Protein AF-A0ABD6X429-F1 (afdb_monomer)

pLDDT: mean 92.15, std 6.59, range [56.16, 97.38]

Solvent-accessible surface area (backbone atoms only — not comparable to full-atom values): 4564 Å² total; per-residue (Å²): 132,61,69,61,59,54,54,14,50,52,48,16,51,50,39,37,50,51,51,27,50,58,71,37,59,94,52,100,62,62,76,91,47,24,60,58,50,44,30,50,55,40,15,47,45,34,27,72,73,68,66,39,59,64,76,58,14,44,55,49,16,51,54,61,61,43,47,60,16,54,50,41,22,54,51,44,38,55,50,48,51,63,74,75,72,110

Sequence (86 aa):
M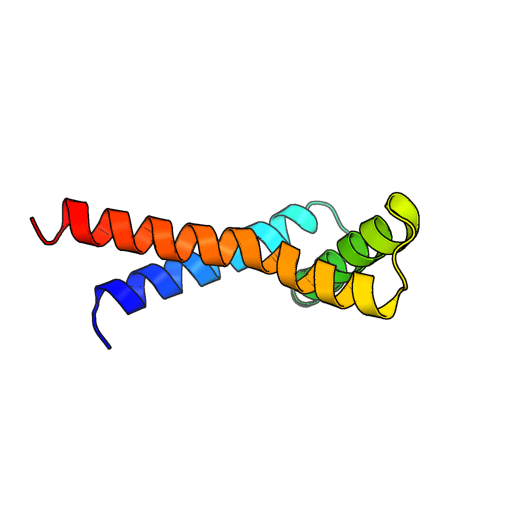KTKTIISLFIAVLAFAATTFGLCYNQNVPFYQCPIEAVNGMAFSFAWGLGIPTAISYALGVITLLIPSIFCFYLARTLYEKWFTN

Mean predicted aligned error: 4.16 Å

Organism: Photobacterium damselae (NCBI:txid38293)

Nearest PDB structures (foldseek):
  1a91-assembly1_A  TM=4.657E-01  e=9.489E+00  Escherichia coli
  6wkc-assembly2_B  TM=4.708E-01  e=8.997E+00  Streptomyces sp.

Radius of gyration: 15.76 Å; Cα contacts (8 Å, |Δi|>4): 81; chains: 1; bounding box: 37×28×44 Å

Structure (mmCIF, N/CA/C/O backbone):
data_AF-A0ABD6X429-F1
#
_entry.id   AF-A0ABD6X429-F1
#
loop_
_atom_site.group_PDB
_atom_site.id
_atom_site.type_symbol
_atom_site.label_atom_id
_atom_site.label_alt_id
_atom_site.label_comp_id
_atom_site.label_asym_id
_atom_site.label_entity_id
_atom_site.label_seq_id
_atom_site.pdbx_PDB_ins_code
_atom_site.Cartn_x
_atom_site.Cartn_y
_atom_site.Cartn_z
_atom_site.occupancy
_atom_site.B_iso_or_equiv
_atom_site.auth_seq_id
_atom_site.auth_comp_id
_atom_site.auth_asym_id
_atom_site.auth_atom_id
_atom_site.pdbx_PDB_model_num
ATOM 1 N N . MET A 1 1 ? -21.269 -8.562 9.565 1.00 60.03 1 MET A N 1
ATOM 2 C CA . MET A 1 1 ? -19.802 -8.569 9.803 1.00 60.03 1 MET A CA 1
ATOM 3 C C . MET A 1 1 ? -19.539 -8.204 11.259 1.00 60.03 1 MET A C 1
ATOM 5 O O . MET A 1 1 ? -20.309 -7.428 11.804 1.00 60.03 1 MET A O 1
ATOM 9 N N . LYS A 1 2 ? -18.506 -8.761 11.910 1.00 81.69 2 LYS A N 1
ATOM 10 C CA . LYS A 1 2 ? -18.162 -8.403 13.302 1.00 81.69 2 LYS A CA 1
ATOM 11 C C . LYS A 1 2 ? -17.653 -6.950 13.353 1.00 81.69 2 LYS A C 1
ATOM 13 O O . LYS A 1 2 ? -16.838 -6.584 12.509 1.00 81.69 2 LYS A O 1
ATOM 18 N N . THR A 1 3 ? -18.085 -6.152 14.335 1.00 86.69 3 THR A N 1
ATOM 19 C CA . THR A 1 3 ? -17.763 -4.712 14.482 1.00 86.69 3 THR A CA 1
ATOM 20 C C . THR A 1 3 ? -16.265 -4.416 14.385 1.00 86.69 3 THR A C 1
ATOM 22 O O . THR A 1 3 ? -15.860 -3.506 13.666 1.00 86.69 3 THR A O 1
ATOM 25 N N . LYS A 1 4 ? -15.429 -5.262 15.000 1.00 88.25 4 LYS A N 1
ATOM 26 C CA . LYS A 1 4 ? -13.963 -5.173 14.909 1.00 88.25 4 LYS A CA 1
ATOM 27 C C . LYS A 1 4 ? -13.436 -5.155 13.474 1.00 88.25 4 LYS A C 1
ATOM 29 O O . LYS A 1 4 ? -12.575 -4.357 13.141 1.00 88.25 4 LYS A O 1
ATOM 34 N N . THR A 1 5 ? -13.985 -6.002 12.604 1.00 91.38 5 THR A N 1
ATOM 35 C CA . THR A 1 5 ? -13.555 -6.103 11.205 1.00 91.38 5 THR A CA 1
ATOM 36 C C . THR A 1 5 ? -13.933 -4.853 10.419 1.00 91.38 5 THR A C 1
ATOM 38 O O . THR A 1 5 ? -13.161 -4.427 9.570 1.00 91.38 5 THR A O 1
ATOM 41 N N . ILE A 1 6 ? -15.090 -4.251 10.717 1.00 93.31 6 ILE A N 1
ATOM 42 C CA . ILE A 1 6 ? -15.548 -3.016 10.067 1.00 93.31 6 ILE A CA 1
ATOM 43 C C . ILE A 1 6 ? -14.609 -1.857 10.424 1.00 93.31 6 ILE A C 1
ATOM 45 O O . ILE A 1 6 ? -14.153 -1.145 9.534 1.00 93.31 6 ILE A O 1
ATOM 49 N N . ILE A 1 7 ? -14.262 -1.713 11.706 1.00 92.94 7 ILE A N 1
ATOM 50 C CA . ILE A 1 7 ? -13.357 -0.656 12.184 1.00 92.94 7 ILE A CA 1
ATOM 51 C C . ILE A 1 7 ? -11.956 -0.822 11.586 1.00 92.94 7 ILE A C 1
ATOM 53 O O . ILE A 1 7 ? -11.395 0.135 11.056 1.00 92.94 7 ILE A O 1
ATOM 57 N N . SER A 1 8 ? -11.402 -2.038 11.609 1.00 92.75 8 SER A N 1
ATOM 58 C CA . SER A 1 8 ? -10.093 -2.312 11.005 1.00 92.75 8 SER A CA 1
ATOM 59 C C . SER A 1 8 ? -10.077 -2.030 9.503 1.00 92.75 8 SER A C 1
ATOM 61 O O . SER A 1 8 ? -9.094 -1.498 8.995 1.00 92.75 8 SER A O 1
ATOM 63 N N . LEU A 1 9 ? -11.161 -2.355 8.791 1.00 95.00 9 LEU A N 1
ATOM 64 C CA . LEU A 1 9 ? -11.279 -2.092 7.358 1.00 95.00 9 LEU A CA 1
ATOM 65 C C . LEU A 1 9 ? -11.358 -0.589 7.066 1.00 95.00 9 LEU A C 1
ATOM 67 O O . LEU A 1 9 ? -10.684 -0.116 6.157 1.00 95.00 9 LEU A O 1
ATOM 71 N N . PHE A 1 10 ? -12.102 0.171 7.870 1.00 96.06 10 PHE A N 1
ATOM 72 C CA . PHE A 1 10 ? -12.147 1.629 7.759 1.00 96.06 10 PHE A CA 1
ATOM 73 C C . PHE A 1 10 ? -10.759 2.259 7.954 1.00 96.06 10 PHE A C 1
ATOM 75 O O . PHE A 1 10 ? -10.329 3.082 7.148 1.00 96.06 10 PHE A O 1
ATOM 82 N N . ILE A 1 11 ? -10.013 1.811 8.968 1.00 96.31 11 ILE A N 1
ATOM 83 C CA . ILE A 1 11 ? -8.645 2.283 9.224 1.00 96.31 11 ILE A CA 1
ATOM 84 C C . ILE A 1 11 ? -7.695 1.908 8.078 1.00 96.31 11 ILE A C 1
ATOM 86 O O . ILE A 1 11 ? -6.855 2.719 7.696 1.00 96.31 11 ILE A O 1
ATOM 90 N N . ALA A 1 12 ? -7.841 0.721 7.486 1.00 96.12 12 ALA A N 1
ATOM 91 C CA . ALA A 1 12 ? -7.041 0.307 6.334 1.00 96.12 12 ALA A CA 1
ATOM 92 C C . ALA A 1 12 ? -7.279 1.200 5.105 1.00 96.12 12 ALA A C 1
ATOM 94 O O . ALA A 1 12 ? -6.325 1.583 4.433 1.00 96.12 12 ALA A O 1
ATOM 95 N N . VAL A 1 13 ? -8.536 1.577 4.839 1.00 95.81 13 VAL A N 1
ATOM 96 C CA . VAL A 1 13 ? -8.886 2.499 3.745 1.00 95.81 13 VAL A CA 1
ATOM 97 C C . VAL A 1 13 ? -8.297 3.888 3.989 1.00 95.81 13 VAL A C 1
ATOM 99 O O . VAL A 1 13 ? -7.738 4.486 3.070 1.00 95.81 13 VAL A O 1
ATOM 102 N N . LEU A 1 14 ? -8.358 4.389 5.227 1.00 96.56 14 LEU A N 1
ATOM 103 C CA . LEU A 1 14 ? -7.728 5.660 5.588 1.00 96.56 14 LEU A CA 1
ATOM 104 C C . LEU A 1 14 ? -6.204 5.611 5.443 1.00 96.56 14 LEU A C 1
ATOM 106 O O . LEU A 1 14 ? -5.616 6.565 4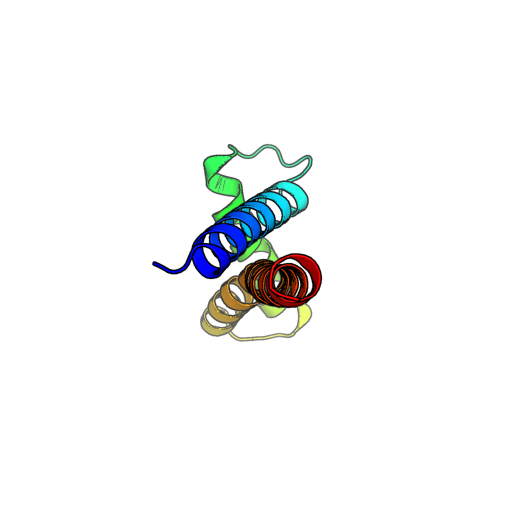.943 1.00 96.56 14 LEU A O 1
ATOM 110 N N . ALA A 1 15 ? -5.567 4.505 5.831 1.00 96.38 15 ALA A N 1
ATOM 111 C CA . ALA A 1 15 ? -4.131 4.314 5.657 1.00 96.38 15 ALA A CA 1
ATOM 112 C C . ALA A 1 15 ? -3.736 4.274 4.172 1.00 96.38 15 ALA A C 1
ATOM 114 O O . ALA A 1 15 ? -2.747 4.900 3.787 1.00 96.38 15 ALA A O 1
ATOM 115 N N . PHE A 1 16 ? -4.527 3.607 3.324 1.00 95.00 16 PHE A N 1
ATOM 116 C CA . PHE A 1 16 ? -4.319 3.607 1.875 1.00 95.00 16 PHE A CA 1
ATOM 117 C C . PHE A 1 16 ? -4.396 5.026 1.302 1.00 95.00 16 PHE A C 1
ATOM 119 O O . PHE A 1 16 ? -3.469 5.485 0.633 1.00 95.00 16 PHE A O 1
ATOM 126 N N . ALA A 1 17 ? -5.473 5.746 1.627 1.00 93.81 17 ALA A N 1
ATOM 127 C CA . ALA A 1 17 ? -5.668 7.134 1.228 1.00 93.81 17 ALA A CA 1
ATOM 128 C C . ALA A 1 17 ? -4.487 8.006 1.682 1.00 93.81 17 ALA A C 1
ATOM 130 O O . ALA A 1 17 ? -3.821 8.619 0.854 1.00 93.81 17 ALA A O 1
ATOM 131 N N . ALA A 1 18 ? -4.153 7.989 2.973 1.00 94.25 18 ALA A N 1
ATOM 132 C CA . ALA A 1 18 ? -3.043 8.761 3.525 1.00 94.25 18 ALA A CA 1
ATOM 133 C C . ALA A 1 18 ? -1.709 8.461 2.824 1.00 94.25 18 ALA A C 1
ATOM 135 O O . ALA A 1 18 ? -0.969 9.387 2.502 1.00 94.25 18 ALA A O 1
ATOM 136 N N . THR A 1 19 ? -1.422 7.189 2.530 1.00 93.62 19 THR A N 1
ATOM 137 C CA . THR A 1 19 ? -0.190 6.795 1.831 1.00 93.62 19 THR A CA 1
ATOM 138 C C . THR A 1 19 ? -0.167 7.330 0.400 1.00 93.62 19 THR A C 1
ATOM 140 O O . THR A 1 19 ? 0.809 7.954 -0.008 1.00 93.62 19 THR A O 1
ATOM 143 N N . THR A 1 20 ? -1.248 7.137 -0.362 1.00 92.94 20 THR A N 1
ATOM 144 C CA . THR A 1 20 ? -1.328 7.614 -1.753 1.00 92.94 20 THR A CA 1
ATOM 145 C C . THR A 1 20 ? -1.245 9.137 -1.852 1.00 92.94 20 THR A C 1
ATOM 147 O O . THR A 1 20 ? -0.495 9.648 -2.679 1.00 92.94 20 THR A O 1
ATOM 150 N N . PHE A 1 21 ? -1.931 9.877 -0.976 1.00 90.06 21 PHE A N 1
ATOM 151 C CA . PHE A 1 21 ? -1.870 11.342 -0.967 1.00 90.06 21 PHE A CA 1
ATOM 152 C C . PHE A 1 21 ? -0.556 11.883 -0.419 1.00 90.06 21 PHE A C 1
ATOM 154 O O . PHE A 1 21 ? -0.083 12.902 -0.910 1.00 90.06 21 PHE A O 1
ATOM 161 N N . GLY A 1 22 ? 0.064 11.192 0.538 1.00 91.50 22 GLY A N 1
ATOM 162 C CA . GLY A 1 22 ? 1.397 11.534 1.027 1.00 91.50 22 GLY A CA 1
ATOM 163 C C . GLY A 1 22 ? 2.459 11.420 -0.067 1.00 91.50 22 GLY A C 1
ATOM 164 O O . GLY A 1 22 ? 3.266 12.329 -0.230 1.00 91.50 22 GLY A O 1
ATOM 165 N N . LEU A 1 23 ? 2.420 10.352 -0.870 1.00 89.88 23 LEU A N 1
ATOM 166 C CA . LEU A 1 23 ? 3.325 10.177 -2.017 1.00 89.88 23 LEU A CA 1
ATOM 167 C C . LEU A 1 23 ? 3.059 11.184 -3.145 1.00 89.88 23 LEU A C 1
ATOM 169 O O . LEU A 1 23 ? 3.967 11.555 -3.880 1.00 89.88 23 LEU A O 1
ATOM 173 N N . CYS A 1 24 ? 1.817 11.643 -3.258 1.00 89.94 24 CYS A N 1
ATOM 174 C CA . CYS A 1 24 ? 1.374 12.641 -4.226 1.00 89.94 24 CYS A CA 1
ATOM 175 C C . CYS A 1 24 ? 1.532 14.085 -3.710 1.00 89.94 24 CYS A C 1
ATOM 177 O O . CYS A 1 24 ? 1.142 15.039 -4.385 1.00 89.94 24 CYS A O 1
ATOM 179 N N . TYR A 1 25 ? 2.064 14.273 -2.498 1.00 88.25 25 TYR A N 1
ATOM 180 C CA . TYR A 1 25 ? 2.154 15.587 -1.878 1.00 88.25 25 TYR A CA 1
ATOM 181 C C . TYR A 1 25 ? 3.029 16.511 -2.730 1.00 88.25 25 TYR A C 1
ATOM 183 O O . TYR A 1 25 ? 4.149 16.161 -3.101 1.00 88.25 25 TYR A O 1
ATOM 191 N N . ASN A 1 26 ? 2.505 17.701 -3.035 1.00 86.12 26 ASN A N 1
ATOM 192 C CA . ASN A 1 26 ? 3.153 18.704 -3.883 1.00 86.12 26 ASN A CA 1
ATOM 193 C C . ASN A 1 26 ? 3.334 18.300 -5.366 1.00 86.12 26 ASN A C 1
ATOM 195 O O . ASN A 1 26 ? 4.090 18.945 -6.090 1.00 86.12 26 ASN A O 1
ATOM 199 N N . GLN A 1 27 ? 2.642 17.255 -5.834 1.00 85.00 27 GLN A N 1
ATOM 200 C CA . GLN A 1 27 ? 2.556 16.920 -7.258 1.00 85.00 27 GLN A CA 1
ATOM 201 C C . GLN A 1 27 ? 1.424 17.716 -7.924 1.00 85.00 27 GLN A C 1
ATOM 203 O O . GLN A 1 27 ? 0.346 17.874 -7.353 1.00 85.00 27 GLN A O 1
ATOM 208 N N . ASN A 1 28 ? 1.637 18.192 -9.156 1.00 87.25 28 ASN A N 1
ATOM 209 C CA . ASN A 1 28 ? 0.604 18.883 -9.939 1.00 87.25 28 ASN A CA 1
ATOM 210 C C . ASN A 1 28 ? -0.267 17.882 -10.717 1.00 87.25 28 ASN A C 1
ATOM 212 O O . ASN A 1 28 ? -0.388 17.957 -11.940 1.00 87.25 28 ASN A O 1
ATOM 216 N N . VAL A 1 29 ? -0.818 16.897 -10.007 1.00 87.38 29 VAL A N 1
ATOM 217 C CA . VAL A 1 29 ? -1.689 15.867 -10.582 1.00 87.38 29 VAL A CA 1
ATOM 218 C C . VAL A 1 29 ? -3.053 15.878 -9.888 1.00 87.38 29 VAL A C 1
ATOM 220 O O . VAL A 1 29 ? -3.136 16.111 -8.679 1.00 87.38 29 VAL A O 1
ATOM 223 N N . PRO A 1 30 ? -4.149 15.625 -10.623 1.00 90.31 30 PRO A N 1
ATOM 224 C CA . PRO A 1 30 ? -5.464 15.454 -10.027 1.00 90.31 30 PRO A CA 1
ATOM 225 C C . PRO A 1 30 ? -5.480 14.365 -8.950 1.00 90.31 30 PRO A C 1
ATOM 227 O O . PRO A 1 30 ? -4.939 13.276 -9.129 1.00 90.31 30 PRO A O 1
ATOM 230 N N .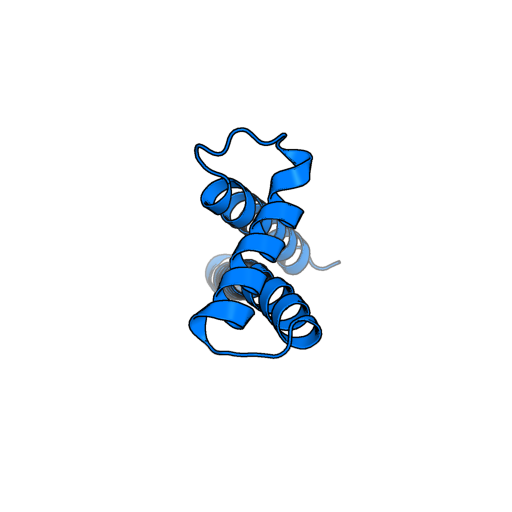 PHE A 1 31 ? -6.200 14.623 -7.858 1.00 85.94 31 P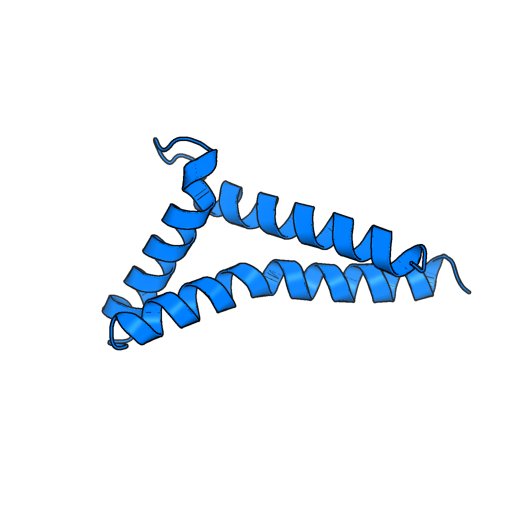HE A N 1
ATOM 231 C CA . PHE A 1 31 ? -6.277 13.744 -6.685 1.00 85.94 31 PHE A CA 1
ATOM 232 C C . PHE A 1 31 ? -6.647 12.287 -7.013 1.00 85.94 31 PHE A C 1
ATOM 234 O O . PHE A 1 31 ? -6.080 11.352 -6.454 1.00 85.94 31 PHE A O 1
ATOM 241 N N . TYR A 1 32 ? -7.565 12.068 -7.957 1.00 88.00 32 TYR A N 1
ATOM 242 C CA . TYR A 1 32 ? -7.991 10.721 -8.352 1.00 88.00 32 TYR A CA 1
ATOM 243 C C . TYR A 1 32 ? -6.909 9.930 -9.109 1.00 88.00 32 TYR A C 1
ATOM 245 O O . TYR A 1 32 ? -7.030 8.714 -9.238 1.00 88.00 32 TYR A O 1
ATOM 253 N N . GLN A 1 33 ? -5.855 10.593 -9.599 1.00 92.69 33 GLN A N 1
ATOM 254 C CA . GLN A 1 33 ? -4.718 9.958 -10.272 1.00 92.69 33 GLN A CA 1
ATOM 255 C C . GLN A 1 33 ? -3.575 9.617 -9.310 1.00 92.69 33 GLN A C 1
ATOM 257 O O . GLN A 1 33 ? -2.728 8.799 -9.661 1.00 92.69 33 GLN A O 1
ATOM 262 N N . CYS A 1 34 ? -3.574 10.155 -8.085 1.00 92.81 34 CYS A N 1
ATOM 263 C CA . CYS A 1 34 ? -2.517 9.913 -7.100 1.00 92.81 34 CYS A CA 1
ATOM 264 C C . CYS A 1 34 ? -2.214 8.420 -6.841 1.00 92.81 34 CYS A C 1
ATOM 266 O O . CYS A 1 34 ? -1.037 8.081 -6.734 1.00 92.81 34 CYS A O 1
ATOM 268 N N . PRO A 1 35 ? -3.197 7.491 -6.780 1.00 93.00 35 PRO A N 1
ATOM 269 C CA . PRO A 1 35 ? -2.888 6.068 -6.616 1.00 93.00 35 PRO A CA 1
ATOM 270 C C . PRO A 1 35 ? -2.116 5.478 -7.800 1.00 93.00 35 PRO A C 1
ATOM 272 O O . PRO A 1 35 ? -1.197 4.687 -7.603 1.00 93.00 35 PRO A O 1
ATOM 275 N N . ILE A 1 36 ? -2.475 5.873 -9.024 1.00 93.44 36 ILE A N 1
ATOM 276 C CA . ILE A 1 36 ? -1.799 5.421 -10.246 1.00 93.44 36 ILE A CA 1
ATOM 277 C C . ILE A 1 36 ? -0.379 5.990 -10.278 1.00 93.44 36 ILE A C 1
ATOM 279 O O . ILE A 1 36 ? 0.572 5.251 -10.520 1.00 93.44 36 ILE A O 1
ATOM 283 N N . GLU A 1 37 ? -0.229 7.273 -9.955 1.00 93.75 37 GLU A N 1
ATOM 284 C CA . GLU A 1 37 ? 1.069 7.943 -9.935 1.00 93.75 37 GLU A CA 1
ATOM 285 C C . GLU A 1 37 ? 2.012 7.345 -8.886 1.00 93.75 37 GLU A C 1
ATOM 287 O O . GLU A 1 37 ? 3.183 7.093 -9.166 1.00 93.75 37 GLU A O 1
ATOM 292 N N . ALA A 1 38 ? 1.490 7.006 -7.703 1.00 94.25 38 ALA A N 1
ATOM 293 C CA . ALA A 1 38 ? 2.250 6.303 -6.676 1.00 94.25 38 ALA A CA 1
ATOM 294 C C . ALA A 1 38 ? 2.773 4.947 -7.185 1.00 94.25 38 ALA A C 1
ATOM 296 O O . ALA A 1 38 ? 3.955 4.637 -7.014 1.00 94.25 38 ALA A O 1
ATOM 297 N N . VAL A 1 39 ? 1.920 4.146 -7.841 1.00 95.69 39 VAL A N 1
ATOM 298 C CA . VAL A 1 39 ? 2.329 2.858 -8.430 1.00 95.69 39 VAL A CA 1
ATOM 299 C C . VAL A 1 39 ? 3.385 3.058 -9.513 1.00 95.69 39 VAL A C 1
ATOM 301 O O . VAL A 1 39 ? 4.375 2.328 -9.513 1.00 95.69 39 VAL A O 1
ATOM 304 N N . ASN A 1 40 ? 3.226 4.054 -10.387 1.00 94.19 40 ASN A N 1
ATOM 305 C CA . ASN A 1 40 ? 4.203 4.372 -11.430 1.00 94.19 40 ASN A CA 1
ATOM 306 C C . ASN A 1 40 ? 5.563 4.762 -10.837 1.00 94.19 40 ASN A C 1
ATOM 308 O O . ASN A 1 40 ? 6.586 4.230 -11.262 1.00 94.19 40 ASN A O 1
ATOM 312 N N . GLY A 1 41 ? 5.588 5.628 -9.820 1.00 93.19 41 GLY A N 1
ATOM 313 C CA . GLY A 1 41 ? 6.819 6.037 -9.140 1.00 93.19 41 GLY A CA 1
ATOM 314 C C . GLY A 1 41 ? 7.538 4.871 -8.453 1.00 93.19 41 GLY A C 1
ATOM 315 O O . GLY A 1 41 ? 8.761 4.737 -8.554 1.00 93.19 41 GLY A O 1
ATOM 316 N N . MET A 1 42 ? 6.793 3.965 -7.813 1.00 94.44 42 MET A N 1
ATOM 317 C CA . MET A 1 42 ? 7.368 2.744 -7.234 1.00 94.44 42 MET A CA 1
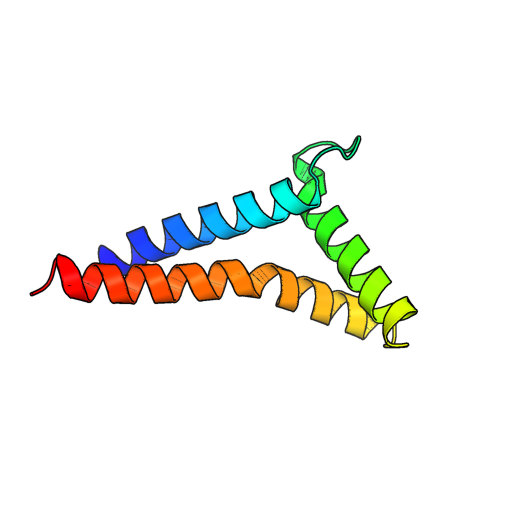ATOM 318 C C . MET A 1 42 ? 7.867 1.771 -8.303 1.00 94.44 42 MET A C 1
ATOM 320 O O . MET A 1 42 ? 8.983 1.268 -8.196 1.00 94.44 42 MET A O 1
ATOM 324 N N . ALA A 1 43 ? 7.083 1.530 -9.355 1.00 96.50 43 ALA A N 1
ATOM 325 C CA . ALA A 1 43 ? 7.474 0.658 -10.459 1.00 96.50 43 ALA A CA 1
ATOM 326 C C . ALA A 1 43 ? 8.722 1.190 -11.176 1.00 96.50 43 ALA A C 1
ATOM 328 O O . ALA A 1 43 ? 9.628 0.418 -11.485 1.00 96.50 43 ALA A O 1
ATOM 329 N N . PHE A 1 44 ? 8.812 2.507 -11.375 1.00 94.94 44 PHE A N 1
ATOM 330 C CA . PHE A 1 44 ? 10.015 3.174 -11.863 1.00 94.94 44 PHE A CA 1
ATOM 331 C C . PHE A 1 44 ? 11.201 2.911 -10.933 1.00 94.94 44 PHE A C 1
ATOM 333 O O . PHE A 1 44 ? 12.250 2.472 -11.395 1.00 94.94 44 PHE A O 1
ATOM 340 N N . SER A 1 45 ? 11.017 3.092 -9.623 1.00 94.81 45 SER A N 1
ATOM 341 C CA . SER A 1 45 ? 12.069 2.872 -8.624 1.00 94.81 45 SER A CA 1
ATOM 342 C C . SER A 1 45 ? 12.565 1.422 -8.606 1.00 94.81 45 SER A C 1
ATOM 344 O O . SER A 1 45 ? 13.761 1.187 -8.476 1.00 94.81 45 SER A O 1
ATOM 346 N N . PHE A 1 46 ? 11.687 0.436 -8.793 1.00 96.38 46 PHE A N 1
ATOM 347 C CA . PHE A 1 46 ? 12.081 -0.973 -8.887 1.00 96.38 46 PHE A CA 1
ATOM 348 C C . PHE A 1 46 ? 12.740 -1.323 -10.223 1.00 96.38 46 PHE A C 1
ATOM 350 O O . PHE A 1 46 ? 13.750 -2.027 -10.246 1.00 96.38 46 PHE A O 1
ATOM 357 N N . ALA A 1 47 ? 12.209 -0.814 -11.334 1.00 96.56 47 ALA A N 1
ATOM 358 C CA . ALA A 1 47 ? 12.763 -1.081 -12.656 1.00 96.56 47 ALA A CA 1
ATOM 359 C C . ALA A 1 47 ? 14.146 -0.443 -12.834 1.00 96.56 47 ALA A C 1
ATOM 361 O O . ALA A 1 47 ? 15.074 -1.109 -13.283 1.00 96.56 47 ALA A O 1
ATOM 362 N N . TRP A 1 48 ? 14.303 0.822 -12.442 1.00 94.00 48 TRP A N 1
ATOM 363 C CA . TRP A 1 48 ? 15.557 1.561 -12.589 1.00 94.00 48 TRP A CA 1
ATOM 364 C C . TRP A 1 48 ? 16.504 1.390 -11.405 1.00 94.00 48 TRP A C 1
ATOM 366 O O . TRP A 1 48 ? 17.708 1.279 -11.605 1.00 94.00 48 TRP A O 1
ATOM 376 N N . GLY A 1 49 ? 15.986 1.356 -10.178 1.00 92.81 49 GLY A N 1
ATOM 377 C CA . GLY A 1 49 ? 16.815 1.246 -8.977 1.00 92.81 49 GLY A CA 1
ATOM 378 C C . GLY A 1 49 ? 17.328 -0.168 -8.715 1.00 92.81 49 GLY A C 1
ATOM 379 O O . GLY A 1 49 ? 18.437 -0.319 -8.212 1.00 92.81 49 GLY A O 1
ATOM 380 N N . LEU A 1 50 ? 16.551 -1.203 -9.065 1.00 93.81 50 LEU A N 1
ATOM 381 C CA . LEU A 1 50 ? 16.903 -2.610 -8.820 1.00 93.81 50 LEU A CA 1
ATOM 382 C C . LEU A 1 50 ? 17.080 -3.438 -10.105 1.00 93.81 50 LEU A C 1
ATOM 384 O O . LEU A 1 50 ? 17.411 -4.618 -10.020 1.00 93.81 50 LEU A O 1
ATOM 388 N N . GLY A 1 51 ? 16.849 -2.856 -11.287 1.00 94.06 51 GLY A N 1
ATOM 389 C CA . GLY A 1 51 ? 16.970 -3.562 -12.569 1.00 94.06 51 GLY A CA 1
ATOM 390 C C . GLY A 1 51 ? 15.893 -4.629 -12.801 1.00 94.06 51 GLY A C 1
ATOM 391 O O . GLY A 1 51 ? 16.089 -5.542 -13.603 1.00 94.06 51 GLY A O 1
ATOM 392 N N . ILE A 1 52 ? 14.769 -4.561 -12.081 1.00 96.31 52 ILE A N 1
ATOM 393 C CA . ILE A 1 52 ? 13.705 -5.568 -12.156 1.00 96.31 52 ILE A CA 1
ATOM 394 C C . ILE A 1 52 ? 12.920 -5.401 -13.472 1.00 96.31 52 ILE A C 1
ATOM 396 O O . ILE A 1 52 ? 12.605 -4.270 -13.858 1.00 96.31 52 ILE A O 1
ATOM 400 N N . PRO A 1 53 ? 12.542 -6.499 -14.163 1.00 96.88 53 PRO A N 1
ATOM 401 C CA . PRO A 1 53 ? 11.724 -6.425 -15.370 1.00 96.88 53 PRO A CA 1
ATOM 402 C C . PRO A 1 53 ? 10.441 -5.620 -15.158 1.00 96.88 53 PRO A C 1
ATOM 404 O O . PRO A 1 53 ? 9.733 -5.813 -14.170 1.00 96.88 53 PRO A O 1
ATOM 407 N N . THR A 1 54 ? 10.097 -4.766 -16.123 1.00 93.62 54 THR A N 1
ATOM 408 C CA . THR A 1 54 ? 9.015 -3.773 -16.012 1.00 93.62 54 THR A CA 1
ATOM 409 C C . THR A 1 54 ? 7.697 -4.358 -15.500 1.00 93.62 54 THR A C 1
ATOM 411 O O . THR A 1 54 ? 7.095 -3.798 -14.589 1.00 93.62 54 THR A O 1
ATOM 414 N N . ALA A 1 55 ? 7.266 -5.509 -16.027 1.00 94.12 55 ALA A N 1
ATOM 415 C CA . ALA A 1 55 ? 6.021 -6.155 -15.603 1.00 94.12 55 ALA A CA 1
ATOM 416 C C 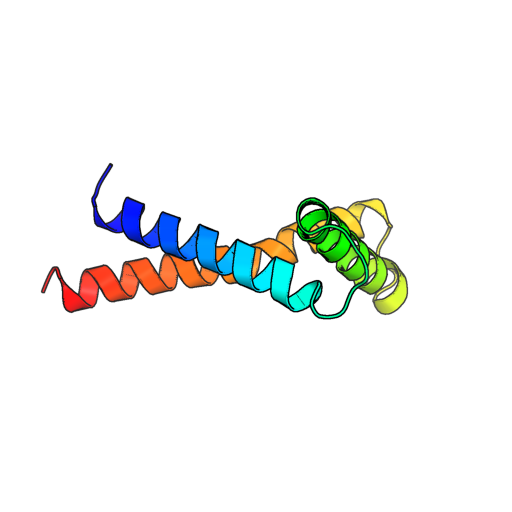. ALA A 1 55 ? 6.029 -6.554 -14.114 1.00 94.12 55 ALA A C 1
ATOM 418 O O . ALA A 1 55 ? 5.032 -6.380 -13.415 1.00 94.12 55 ALA A O 1
ATOM 419 N N . ILE A 1 56 ? 7.167 -7.046 -13.615 1.00 96.75 56 ILE A N 1
ATOM 420 C CA . ILE A 1 56 ? 7.335 -7.445 -12.212 1.00 96.75 56 ILE A CA 1
ATOM 421 C C . ILE A 1 56 ? 7.395 -6.200 -11.321 1.00 96.75 56 ILE A C 1
ATOM 423 O O . ILE A 1 56 ? 6.800 -6.185 -10.247 1.00 96.75 56 ILE A O 1
ATOM 427 N N . SER A 1 57 ? 8.035 -5.128 -11.786 1.00 97.38 57 SER A N 1
ATOM 428 C CA . SER A 1 57 ? 8.124 -3.858 -11.060 1.00 9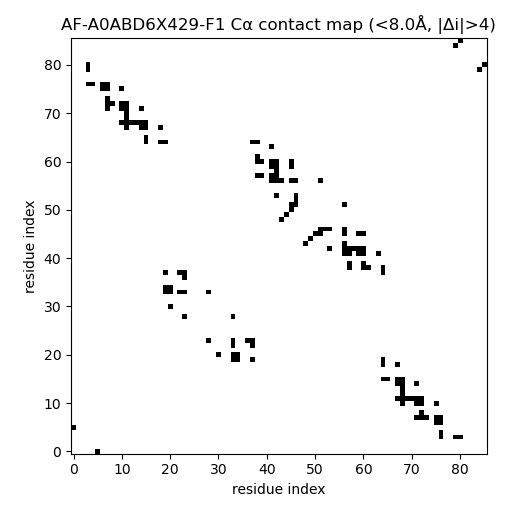7.38 57 SER A CA 1
ATOM 429 C C . SER A 1 57 ? 6.756 -3.231 -10.784 1.00 97.38 57 SER A C 1
ATOM 431 O O . SER A 1 57 ? 6.536 -2.726 -9.686 1.00 97.38 57 SER A O 1
ATOM 433 N N . TYR A 1 58 ? 5.808 -3.318 -11.723 1.00 96.69 58 TYR A N 1
ATOM 434 C CA . TYR A 1 58 ? 4.427 -2.879 -11.483 1.00 96.69 58 TYR A CA 1
ATOM 435 C C . TYR A 1 58 ? 3.717 -3.728 -10.427 1.00 96.69 58 TYR A C 1
ATOM 437 O O . TYR A 1 58 ? 3.067 -3.179 -9.536 1.00 96.69 58 TYR A O 1
ATOM 445 N N . ALA A 1 59 ? 3.873 -5.054 -10.482 1.00 96.44 59 ALA A N 1
ATOM 446 C CA . ALA A 1 59 ? 3.301 -5.943 -9.473 1.00 96.44 59 ALA A CA 1
ATOM 447 C C . ALA A 1 59 ? 3.864 -5.637 -8.075 1.00 96.44 59 ALA A C 1
ATOM 449 O O . ALA A 1 59 ? 3.106 -5.518 -7.112 1.00 96.44 59 ALA A O 1
ATOM 450 N N . LEU A 1 60 ? 5.181 -5.436 -7.975 1.00 96.25 60 LEU A N 1
ATOM 451 C CA . LEU A 1 60 ? 5.836 -5.038 -6.732 1.00 96.25 60 LEU A CA 1
ATOM 452 C C . LEU A 1 60 ? 5.368 -3.661 -6.259 1.00 96.25 60 LEU A C 1
ATOM 454 O O . LEU A 1 60 ? 5.067 -3.517 -5.082 1.00 96.25 60 LEU A O 1
ATOM 458 N N . GLY A 1 61 ? 5.217 -2.682 -7.155 1.00 95.94 61 GLY A N 1
ATOM 459 C CA . GLY A 1 61 ? 4.693 -1.355 -6.819 1.00 95.94 61 GLY A CA 1
ATOM 460 C C . GLY A 1 61 ? 3.310 -1.413 -6.169 1.00 95.94 61 GLY A C 1
ATOM 461 O O . GLY A 1 61 ? 3.088 -0.793 -5.129 1.00 95.94 61 GLY A O 1
ATOM 462 N N . VAL A 1 62 ? 2.397 -2.218 -6.720 1.00 95.62 62 VAL A N 1
ATOM 463 C CA . VAL A 1 62 ? 1.065 -2.435 -6.128 1.00 95.62 62 VAL A CA 1
ATOM 464 C C . VAL A 1 62 ? 1.170 -3.096 -4.755 1.00 95.62 62 VAL A C 1
ATOM 466 O O . VAL A 1 62 ? 0.538 -2.637 -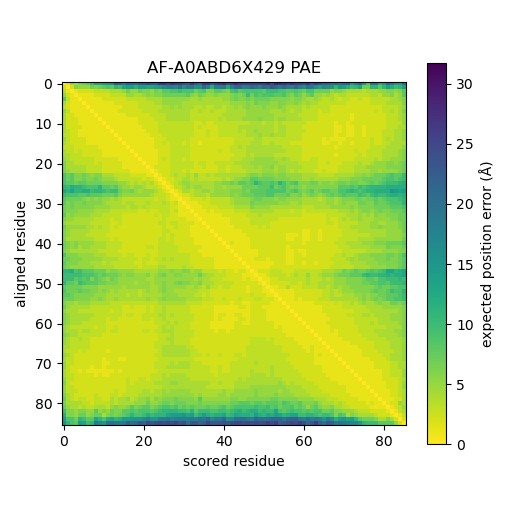3.805 1.00 95.62 62 VAL A O 1
ATOM 469 N N . ILE A 1 63 ? 1.978 -4.153 -4.624 1.00 95.69 63 ILE A N 1
ATOM 470 C CA . ILE A 1 63 ? 2.162 -4.854 -3.346 1.00 95.69 63 ILE A CA 1
ATOM 471 C C . ILE A 1 63 ? 2.709 -3.893 -2.290 1.00 95.69 63 ILE A C 1
ATOM 473 O O . ILE A 1 63 ? 2.149 -3.806 -1.199 1.00 95.69 63 ILE A O 1
ATOM 477 N N . THR A 1 64 ? 3.757 -3.136 -2.618 1.00 95.19 64 THR A N 1
ATOM 478 C CA . THR A 1 64 ? 4.384 -2.172 -1.713 1.00 95.19 64 THR A CA 1
ATOM 479 C C . THR A 1 64 ? 3.400 -1.094 -1.266 1.00 95.19 64 THR A C 1
ATOM 481 O O . THR A 1 64 ? 3.358 -0.785 -0.075 1.00 95.19 64 THR A O 1
ATOM 484 N N . LEU A 1 65 ? 2.539 -0.597 -2.162 1.00 95.31 65 LEU A N 1
ATOM 485 C CA . LEU A 1 65 ? 1.496 0.374 -1.811 1.00 95.31 65 LEU A CA 1
ATOM 486 C C . LEU A 1 65 ? 0.497 -0.155 -0.775 1.00 95.31 65 LEU A C 1
ATOM 488 O O . LEU A 1 65 ? -0.047 0.606 0.025 1.00 95.31 65 LEU A O 1
ATOM 492 N N . LEU A 1 66 ? 0.220 -1.459 -0.802 1.00 95.75 66 LEU A N 1
ATOM 493 C CA . LEU A 1 66 ? -0.761 -2.091 0.076 1.00 95.75 66 LEU A CA 1
ATOM 494 C C . LEU A 1 66 ? -0.199 -2.410 1.466 1.00 95.75 66 LEU A C 1
ATOM 496 O O . LEU A 1 66 ? -0.984 -2.538 2.409 1.00 95.75 66 LEU A O 1
ATOM 500 N N . ILE A 1 67 ? 1.127 -2.494 1.627 1.00 96.12 67 ILE A N 1
ATOM 501 C CA . ILE A 1 67 ? 1.774 -2.858 2.900 1.00 96.12 67 ILE A CA 1
ATOM 502 C C . ILE A 1 67 ? 1.296 -1.980 4.071 1.00 96.12 67 ILE A C 1
ATOM 504 O O . ILE A 1 67 ? 0.861 -2.556 5.073 1.00 96.12 67 ILE A O 1
ATOM 508 N N . PRO A 1 68 ? 1.286 -0.632 3.986 1.00 95.56 68 PRO A N 1
ATOM 509 C CA . PRO A 1 68 ? 0.820 0.210 5.090 1.00 95.56 68 PRO A CA 1
ATOM 510 C C . PRO A 1 68 ? -0.642 -0.055 5.457 1.00 95.56 68 PRO A C 1
ATOM 512 O O . PRO A 1 68 ? -0.998 -0.093 6.631 1.00 95.56 68 PRO A O 1
ATOM 515 N N . SER A 1 69 ? -1.486 -0.314 4.456 1.00 96.19 69 SER A N 1
ATOM 516 C CA . SER A 1 69 ? -2.917 -0.572 4.652 1.00 96.19 69 SER A CA 1
ATOM 517 C C . SER A 1 69 ? -3.153 -1.898 5.373 1.00 96.19 69 SER A C 1
ATOM 519 O O . SER A 1 69 ? -3.943 -1.971 6.315 1.00 96.19 69 SER A O 1
ATOM 521 N N . ILE A 1 70 ? -2.422 -2.941 4.971 1.00 96.25 70 ILE A N 1
ATOM 522 C CA . ILE A 1 70 ? -2.459 -4.263 5.606 1.00 96.25 70 ILE A CA 1
ATOM 523 C C . ILE A 1 70 ? -1.925 -4.172 7.040 1.00 96.25 70 ILE A C 1
ATOM 525 O O . ILE A 1 70 ? -2.538 -4.703 7.966 1.00 96.25 70 ILE A O 1
ATOM 529 N N . PHE A 1 71 ? -0.814 -3.463 7.242 1.00 96.94 71 PHE A N 1
ATOM 530 C CA . PHE A 1 71 ? -0.236 -3.250 8.564 1.00 96.94 71 PHE A CA 1
ATOM 531 C C . PHE A 1 71 ? -1.222 -2.540 9.502 1.00 96.94 71 PHE A C 1
ATOM 533 O O . PHE A 1 71 ? -1.516 -3.043 10.588 1.00 96.94 71 PHE A O 1
ATOM 540 N N . CYS A 1 72 ? -1.807 -1.424 9.061 1.00 96.50 72 CYS A N 1
ATOM 541 C CA . CYS A 1 72 ? -2.796 -0.676 9.832 1.00 96.50 72 CYS A CA 1
ATOM 542 C C . CYS A 1 72 ? -4.065 -1.492 10.117 1.00 96.50 72 CYS A C 1
ATOM 544 O O . CYS A 1 72 ? -4.615 -1.374 11.212 1.00 96.50 72 CYS A O 1
ATOM 546 N N . PHE A 1 73 ? -4.507 -2.356 9.196 1.00 96.50 73 PHE A N 1
ATOM 547 C CA . PHE A 1 73 ? -5.636 -3.263 9.427 1.00 96.50 73 PHE A CA 1
ATOM 548 C C . PHE A 1 73 ? -5.390 -4.190 10.625 1.00 96.50 73 PHE A C 1
ATOM 550 O O . PHE A 1 73 ? -6.211 -4.260 11.546 1.00 96.50 73 PHE A O 1
ATOM 557 N N . TYR A 1 74 ? -4.258 -4.905 10.625 1.00 96.06 74 TYR A N 1
ATOM 558 C CA . TYR A 1 74 ? -3.923 -5.839 11.701 1.00 96.06 74 TYR A CA 1
ATOM 559 C C . TYR A 1 74 ? -3.646 -5.112 13.012 1.00 96.06 74 TYR A C 1
ATOM 561 O O . TYR A 1 74 ? -4.123 -5.551 14.056 1.00 96.06 74 TYR A O 1
ATOM 569 N N . LEU A 1 75 ? -2.955 -3.972 12.961 1.00 95.44 75 LEU A N 1
ATOM 570 C CA . LEU A 1 75 ? -2.709 -3.138 14.132 1.00 95.44 75 LEU A CA 1
ATOM 571 C C . LEU A 1 75 ? -4.026 -2.689 14.776 1.00 95.44 75 LEU A C 1
ATOM 573 O O . LEU A 1 75 ? -4.238 -2.904 15.968 1.00 95.44 75 LEU A O 1
ATOM 577 N N . ALA A 1 76 ? -4.940 -2.129 13.981 1.00 93.31 76 ALA A N 1
ATOM 578 C CA . ALA A 1 76 ? -6.251 -1.693 14.446 1.00 93.31 76 ALA A CA 1
ATOM 579 C C . ALA A 1 76 ? -7.053 -2.838 15.062 1.00 93.31 76 ALA A C 1
ATOM 581 O O . ALA A 1 76 ? -7.716 -2.659 16.080 1.00 93.31 76 ALA A O 1
ATOM 582 N N . ARG A 1 77 ? -6.983 -4.028 14.457 1.00 92.12 77 ARG A N 1
ATOM 583 C CA . ARG A 1 77 ? -7.669 -5.214 14.966 1.00 92.12 77 ARG A CA 1
ATOM 584 C C . ARG A 1 77 ? -7.127 -5.642 16.329 1.00 92.12 77 ARG A C 1
ATOM 586 O O . ARG A 1 77 ? -7.917 -5.852 17.245 1.00 92.12 77 ARG A O 1
ATOM 593 N N . THR A 1 78 ? -5.807 -5.740 16.462 1.00 92.50 78 THR A N 1
ATOM 594 C CA . THR A 1 78 ? -5.140 -6.126 17.714 1.00 92.50 78 THR A CA 1
ATOM 595 C C . THR A 1 78 ? -5.415 -5.114 18.823 1.00 92.50 78 THR A C 1
ATOM 597 O O . THR A 1 78 ? -5.696 -5.496 19.957 1.00 92.50 78 THR A O 1
ATOM 600 N N . LEU A 1 79 ? -5.390 -3.817 18.501 1.00 92.25 79 LEU A N 1
ATOM 601 C CA . LEU A 1 79 ? -5.747 -2.767 19.453 1.00 92.25 79 LEU A CA 1
ATOM 602 C C . LEU A 1 79 ? -7.218 -2.877 19.861 1.00 92.25 79 LEU A C 1
ATOM 604 O O . LEU A 1 79 ? -7.515 -2.883 21.051 1.00 92.25 79 LEU A O 1
ATOM 608 N N . TYR A 1 80 ? -8.139 -3.033 18.910 1.00 91.19 80 TYR A N 1
ATOM 609 C CA . TYR A 1 80 ? -9.558 -3.158 19.234 1.00 91.19 80 TYR A CA 1
ATOM 610 C C . TYR A 1 80 ? -9.828 -4.322 20.199 1.00 91.19 80 TYR A C 1
ATOM 612 O O . TYR A 1 80 ? -10.540 -4.156 21.185 1.00 91.19 80 TYR A O 1
ATOM 620 N N . GLU A 1 81 ? -9.217 -5.483 19.948 1.00 89.25 81 GLU A N 1
ATOM 621 C CA . GLU A 1 81 ? -9.366 -6.656 20.814 1.00 89.25 81 GLU A CA 1
ATOM 622 C C . GLU A 1 81 ? -8.779 -6.421 22.218 1.00 89.25 81 GLU A C 1
ATOM 624 O O . GLU A 1 81 ? -9.373 -6.817 23.220 1.00 89.25 81 GLU A O 1
ATOM 629 N N . LYS A 1 82 ? -7.651 -5.711 22.318 1.00 90.38 82 LYS A N 1
ATOM 630 C CA . LYS A 1 82 ? -7.018 -5.415 23.608 1.00 90.38 82 LYS A CA 1
ATOM 631 C C . LYS A 1 82 ? -7.835 -4.459 24.483 1.00 90.38 82 LYS A C 1
ATOM 633 O O . LYS A 1 82 ? -7.826 -4.623 25.699 1.00 90.38 82 LYS A O 1
ATOM 638 N N . TRP A 1 83 ? -8.485 -3.460 23.888 1.00 86.56 83 TRP A N 1
ATOM 639 C CA . TRP A 1 83 ? -9.107 -2.355 24.630 1.00 86.56 83 TRP A CA 1
ATOM 640 C C . TRP A 1 83 ? -10.622 -2.483 24.819 1.00 86.56 83 TRP A C 1
ATOM 642 O O . TRP A 1 83 ? -11.145 -1.908 25.765 1.00 86.56 83 TRP A O 1
ATOM 652 N N . PHE A 1 84 ? -11.329 -3.190 23.931 1.00 82.25 84 PHE A N 1
ATOM 653 C CA . PHE A 1 84 ? -12.801 -3.245 23.948 1.00 82.25 84 PHE A CA 1
ATOM 654 C C . PHE A 1 84 ? -13.379 -4.633 24.237 1.00 82.25 84 PHE A C 1
ATOM 656 O O . PHE A 1 84 ? -14.592 -4.758 24.391 1.00 82.25 84 PHE A O 1
ATOM 663 N N . THR A 1 85 ? -12.549 -5.680 24.257 1.00 75.69 85 THR A N 1
ATOM 664 C CA . THR A 1 85 ? -12.998 -7.051 24.564 1.00 75.69 85 THR A CA 1
ATOM 665 C C . THR A 1 85 ? -12.326 -7.678 25.787 1.00 75.69 85 THR A C 1
ATOM 667 O O . THR A 1 85 ? -12.639 -8.827 26.092 1.00 75.69 85 THR A O 1
ATOM 670 N N . ASN A 1 86 ? -11.452 -6.936 26.476 1.00 56.16 86 ASN A N 1
ATOM 671 C CA . ASN A 1 86 ? -11.032 -7.223 27.855 1.00 56.16 86 ASN A CA 1
ATOM 672 C C . ASN A 1 86 ? -11.893 -6.412 28.823 1.00 56.16 86 ASN A C 1
ATOM 674 O O . ASN A 1 86 ? -12.124 -6.914 29.941 1.00 56.16 86 ASN A O 1
#

Secondary structure (DSSP, 8-state):
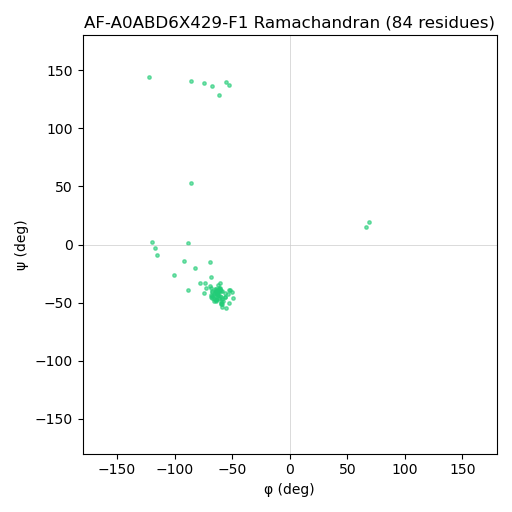--HHHHHHHHHHHHHHHHHHHHHTTT-SS-GGGHHHHHHHHHHHHHHHHS---HHHHHHHHHHHHHHHHHHHHHHHHHHHHHHH--

Foldseek 3Di:
DPPLQVQLLVQLVVQLLCLLVVQCPPPPDDSVCSLVVQLVVQLCCCCVVVVDPSVVSSVVSVVVSSVRSVVSSVVSSVVCCVPPVD